Protein AF-A0A4R0G1U6-F1 (afdb_monomer_lite)

Organism: NCBI:txid2053011

Sequence (145 aa):
MATYPDVQIADLQAAYQGWPGSQAEKAALAALVLRVRIERMAASLPSTVIAATPDISMIERRLYLSIGEPGLSPEGQTRRMRVIAGALEAYVAICEILHGRNPDPAPPLEDVASWTVAVDALEEDLYQAPATVRAKAPQGATAGV

pLDDT: mean 76.69, std 18.78, range [31.73, 97.19]

Foldseek 3Di:
DPPDPPCDLVNLVVCLVPPPDDPQVSQLSLLVSLLVLLLVLLQPQDCVLPVDDDDSVCSLVSQLSVLVDPPQDPVLSVLSVVLSVQLVVSNVVSCCLCVCVDVDVTDDPVSSVSNVVSSVSNVCSSVVPDPVVPDDPDDDPDDDD

Radius of gyration: 18.38 Å; chains: 1; bounding box: 60×30×48 Å

Structure (mmCIF, N/CA/C/O backbone):
data_AF-A0A4R0G1U6-F1
#
_entry.id   AF-A0A4R0G1U6-F1
#
loop_
_atom_site.group_PDB
_atom_site.id
_atom_site.type_symbol
_atom_site.label_atom_id
_atom_site.label_alt_id
_atom_site.label_comp_id
_atom_site.label_asym_id
_atom_site.label_entity_id
_atom_site.label_seq_id
_atom_site.pdbx_PDB_ins_code
_atom_site.Cartn_x
_atom_site.Cartn_y
_atom_site.Cartn_z
_atom_site.occupancy
_atom_site.B_iso_or_equiv
_atom_site.auth_seq_id
_atom_site.auth_comp_id
_atom_site.auth_asym_id
_atom_site.auth_atom_id
_atom_site.pdbx_PDB_model_num
ATOM 1 N N . MET A 1 1 ? -21.040 -5.203 -9.103 1.00 31.73 1 MET A N 1
ATOM 2 C CA . MET A 1 1 ? -19.965 -5.376 -10.101 1.00 31.73 1 MET A CA 1
ATOM 3 C C . MET A 1 1 ? -18.662 -5.325 -9.331 1.00 31.73 1 MET A C 1
ATOM 5 O O . MET A 1 1 ? -18.453 -4.334 -8.646 1.00 31.73 1 MET A O 1
ATOM 9 N N . ALA A 1 2 ? -17.879 -6.404 -9.317 1.00 32.47 2 ALA A N 1
ATOM 10 C CA . ALA A 1 2 ? -16.563 -6.387 -8.685 1.00 32.47 2 ALA A CA 1
ATOM 11 C C . ALA A 1 2 ? -15.635 -5.541 -9.564 1.00 32.47 2 ALA A C 1
ATOM 13 O O . ALA A 1 2 ? -15.447 -5.852 -10.736 1.00 32.47 2 ALA A O 1
ATOM 14 N N . THR A 1 3 ? -15.121 -4.439 -9.028 1.00 42.03 3 THR A N 1
ATOM 15 C CA . THR A 1 3 ? -14.245 -3.502 -9.747 1.00 42.03 3 THR A CA 1
ATOM 16 C C . THR A 1 3 ? -12.791 -3.967 -9.686 1.00 42.03 3 THR A C 1
ATOM 18 O O . THR A 1 3 ? -11.895 -3.192 -9.393 1.00 42.03 3 THR A O 1
ATOM 21 N N . TYR A 1 4 ? -12.544 -5.248 -9.929 1.00 48.44 4 TYR A N 1
ATOM 22 C CA . TYR A 1 4 ? -11.207 -5.746 -10.213 1.00 48.44 4 TYR A CA 1
ATOM 23 C C . TYR A 1 4 ? -11.305 -6.434 -11.573 1.00 48.44 4 TYR A C 1
ATOM 25 O O . TYR A 1 4 ? -12.187 -7.278 -11.737 1.00 48.44 4 TYR A O 1
ATOM 33 N N . PRO A 1 5 ? -10.449 -6.139 -12.567 1.00 48.22 5 PRO A N 1
ATOM 34 C CA . PRO A 1 5 ? -10.111 -7.221 -13.477 1.00 48.22 5 PRO A CA 1
ATOM 35 C C . PRO A 1 5 ? -9.572 -8.353 -12.585 1.00 48.22 5 PRO A C 1
ATOM 37 O O . PRO A 1 5 ? -8.842 -8.063 -11.637 1.00 48.22 5 PRO A O 1
ATOM 40 N N . ASP A 1 6 ? -9.963 -9.604 -12.831 1.00 55.66 6 ASP A N 1
ATOM 41 C CA . ASP A 1 6 ? -9.549 -10.806 -12.075 1.00 55.66 6 ASP A CA 1
ATOM 42 C C . ASP A 1 6 ? -8.031 -11.094 -12.185 1.00 55.66 6 ASP A C 1
ATOM 44 O O . ASP A 1 6 ? -7.586 -12.233 -12.268 1.00 55.66 6 ASP A O 1
ATOM 48 N N . VAL A 1 7 ? -7.196 -10.059 -12.213 1.00 60.00 7 VAL A N 1
ATOM 49 C CA . VAL A 1 7 ? -5.748 -10.141 -12.175 1.00 60.00 7 VAL A CA 1
ATOM 50 C C . VAL A 1 7 ? -5.361 -10.584 -10.773 1.00 60.00 7 VAL A C 1
ATOM 52 O O . VAL A 1 7 ? -5.537 -9.856 -9.783 1.00 60.00 7 VAL A O 1
ATOM 55 N N . GLN A 1 8 ? -4.842 -11.804 -10.664 1.00 71.69 8 GLN A N 1
ATOM 56 C CA . GLN A 1 8 ? -4.341 -12.290 -9.394 1.00 71.69 8 GLN A CA 1
ATOM 57 C C . GLN A 1 8 ? -3.016 -11.589 -9.070 1.00 71.69 8 GLN A C 1
ATOM 59 O O . GLN A 1 8 ? -2.186 -11.382 -9.951 1.00 71.69 8 GLN A O 1
ATOM 64 N N . ILE A 1 9 ? -2.771 -11.239 -7.797 1.00 74.88 9 ILE A N 1
ATOM 65 C CA . ILE A 1 9 ? -1.440 -10.762 -7.366 1.00 74.88 9 ILE A CA 1
ATOM 66 C C . ILE A 1 9 ? -0.363 -11.766 -7.786 1.00 74.88 9 ILE A C 1
ATOM 68 O O . ILE A 1 9 ? 0.714 -11.349 -8.195 1.00 74.88 9 ILE A O 1
ATOM 72 N N . ALA A 1 10 ? -0.678 -13.065 -7.749 1.00 77.12 10 ALA A N 1
ATOM 73 C CA . ALA A 1 10 ? 0.199 -14.124 -8.229 1.00 77.12 10 ALA A CA 1
ATOM 74 C C . ALA A 1 10 ? 0.587 -13.946 -9.708 1.00 77.12 10 ALA A C 1
ATOM 76 O O . ALA A 1 10 ? 1.753 -14.128 -10.040 1.00 77.12 10 ALA A O 1
ATOM 77 N N . ASP A 1 11 ? -0.338 -13.522 -10.575 1.00 80.06 11 ASP A N 1
ATOM 78 C CA . ASP A 1 11 ? -0.057 -13.282 -11.996 1.00 80.06 11 ASP A CA 1
ATOM 79 C C . ASP A 1 11 ? 0.866 -12.071 -12.182 1.00 80.06 11 ASP A C 1
ATOM 81 O O . ASP A 1 11 ? 1.813 -12.120 -12.965 1.00 80.06 11 ASP A O 1
ATOM 85 N N . LEU A 1 12 ? 0.646 -10.995 -11.415 1.00 78.88 12 LEU A N 1
ATOM 86 C CA . LEU A 1 12 ? 1.514 -9.810 -11.434 1.00 78.88 12 LEU A CA 1
ATOM 87 C C . LEU A 1 12 ? 2.908 -10.113 -10.875 1.00 78.88 12 LEU A C 1
ATOM 89 O O . LEU A 1 12 ? 3.911 -9.650 -11.416 1.00 78.88 12 LEU A O 1
ATOM 93 N N . GLN A 1 13 ? 2.986 -10.914 -9.813 1.00 80.75 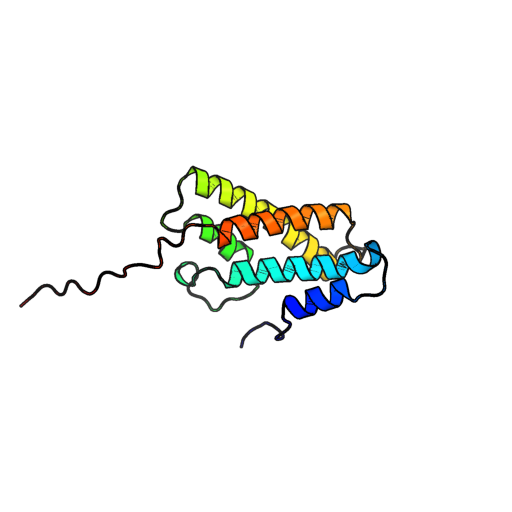13 GLN A N 1
ATOM 94 C CA . GLN A 1 13 ? 4.247 -11.379 -9.243 1.00 80.75 13 GLN A CA 1
ATOM 95 C C . GLN A 1 13 ? 4.984 -12.297 -10.220 1.00 80.75 13 GLN A C 1
ATOM 97 O O . GLN A 1 13 ? 6.183 -12.125 -10.423 1.00 80.75 13 GLN A O 1
ATOM 102 N N . ALA A 1 14 ? 4.285 -13.226 -10.873 1.00 81.69 14 ALA A N 1
ATOM 103 C CA . ALA A 1 14 ? 4.864 -14.085 -11.900 1.00 81.69 14 ALA A CA 1
ATOM 104 C C . ALA A 1 14 ? 5.384 -13.260 -13.087 1.00 81.69 14 ALA A C 1
ATOM 106 O O . ALA A 1 14 ? 6.509 -13.481 -13.536 1.00 81.69 14 ALA A O 1
ATOM 107 N N . ALA A 1 15 ? 4.620 -12.259 -13.537 1.00 80.69 15 ALA A N 1
ATOM 108 C CA . ALA A 1 15 ? 5.055 -11.323 -14.568 1.00 80.69 15 ALA A CA 1
ATOM 109 C C . ALA A 1 15 ? 6.306 -10.541 -14.136 1.00 80.69 15 ALA A C 1
ATOM 111 O O . ALA A 1 15 ? 7.251 -10.428 -14.912 1.00 80.69 15 ALA A O 1
ATOM 112 N N . TYR A 1 16 ? 6.364 -10.064 -12.888 1.00 82.19 16 TYR A N 1
ATOM 113 C CA . TYR A 1 16 ? 7.538 -9.375 -12.342 1.00 82.19 16 TYR A CA 1
ATOM 114 C C . TYR A 1 16 ? 8.789 -10.265 -12.336 1.00 82.19 16 TYR A C 1
ATOM 116 O O . TYR A 1 16 ? 9.865 -9.848 -12.788 1.00 82.19 16 TYR A O 1
ATOM 124 N N . GLN A 1 17 ? 8.648 -11.511 -11.881 1.00 82.62 17 GLN A N 1
ATOM 125 C CA . GLN A 1 17 ? 9.750 -12.473 -11.848 1.00 82.62 17 GLN A CA 1
ATOM 126 C C . GLN A 1 17 ? 10.219 -12.845 -13.262 1.00 82.62 17 GLN A C 1
ATOM 128 O O . GLN A 1 17 ? 11.421 -12.876 -13.522 1.00 82.62 17 GLN A O 1
ATOM 133 N N . GLY A 1 18 ? 9.282 -13.049 -14.191 1.00 82.31 18 GLY A N 1
ATOM 134 C CA . GLY A 1 18 ? 9.557 -13.437 -15.576 1.00 82.31 18 GLY A CA 1
ATOM 135 C C . GLY A 1 18 ? 9.970 -12.298 -16.514 1.00 82.31 18 GLY A C 1
ATOM 136 O O . GLY A 1 18 ? 10.411 -12.579 -17.626 1.00 82.31 18 GLY A O 1
ATOM 137 N N . TRP A 1 19 ? 9.842 -11.029 -16.104 1.00 82.06 19 TRP A N 1
ATOM 138 C CA . TRP A 1 19 ? 10.127 -9.887 -16.978 1.00 82.06 19 TRP A CA 1
ATOM 139 C C . TRP A 1 19 ? 11.608 -9.859 -17.403 1.00 82.06 19 TRP A C 1
ATOM 141 O O . TRP A 1 19 ? 12.483 -9.796 -16.528 1.00 82.06 19 TRP A O 1
ATOM 151 N N . PRO A 1 20 ? 11.924 -9.874 -18.712 1.00 78.25 20 PRO A N 1
ATOM 152 C CA . PRO A 1 20 ? 13.291 -9.750 -19.199 1.00 78.25 20 PRO A CA 1
ATOM 153 C C . PRO A 1 20 ? 13.693 -8.270 -19.171 1.00 78.25 20 PRO A C 1
ATOM 155 O O . PRO A 1 20 ? 13.425 -7.520 -20.102 1.00 78.25 20 PRO A O 1
ATOM 158 N N . GLY A 1 21 ? 14.283 -7.828 -18.062 1.00 81.75 21 GLY A N 1
ATOM 159 C CA . GLY A 1 21 ? 14.728 -6.447 -17.880 1.00 81.75 21 GLY A CA 1
ATOM 160 C C . GLY A 1 21 ? 15.522 -6.258 -16.591 1.00 81.75 21 GLY A C 1
ATOM 161 O O . GLY A 1 21 ? 15.483 -7.098 -15.686 1.00 81.75 21 GLY A O 1
ATOM 162 N N . SER A 1 22 ? 16.252 -5.153 -16.520 1.00 84.38 22 SER A N 1
ATOM 163 C CA . SER A 1 22 ? 16.937 -4.656 -15.329 1.00 84.38 22 SER A CA 1
ATOM 164 C C . SER A 1 22 ? 15.948 -4.310 -14.210 1.00 84.38 22 SER A C 1
ATOM 166 O O . SER A 1 22 ? 14.751 -4.139 -14.437 1.00 84.38 22 SER A O 1
ATOM 168 N N . GLN A 1 23 ? 16.435 -4.181 -12.973 1.00 82.50 23 GLN A N 1
ATOM 169 C CA . GLN A 1 23 ? 15.566 -3.820 -11.846 1.00 82.50 23 GLN A CA 1
ATOM 170 C C . GLN A 1 23 ? 14.870 -2.467 -12.043 1.00 82.5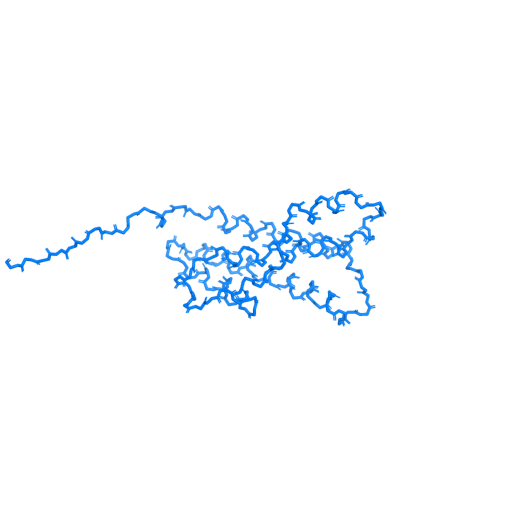0 23 GLN A C 1
ATOM 172 O O . GLN A 1 23 ? 13.698 -2.346 -11.697 1.00 82.50 23 GLN A O 1
ATOM 177 N N . ALA A 1 24 ? 15.559 -1.487 -12.637 1.00 81.31 24 ALA A N 1
ATOM 178 C CA . ALA A 1 24 ? 14.991 -0.174 -12.938 1.00 81.31 24 ALA A CA 1
ATOM 179 C C . ALA A 1 24 ? 13.804 -0.280 -13.910 1.00 81.31 24 ALA A C 1
ATOM 181 O O . ALA A 1 24 ? 12.755 0.312 -13.681 1.00 81.31 24 ALA A O 1
ATOM 182 N N . GLU A 1 25 ? 13.917 -1.119 -14.942 1.00 81.75 25 GLU A N 1
ATOM 183 C CA . GLU A 1 25 ? 12.825 -1.356 -15.897 1.00 81.75 25 GLU A CA 1
ATOM 184 C C . GLU A 1 25 ? 11.633 -2.080 -15.255 1.00 81.75 25 GLU A C 1
ATOM 186 O O . GLU A 1 25 ? 10.491 -1.905 -15.677 1.00 81.75 25 GLU A O 1
ATOM 191 N N . LYS A 1 26 ? 11.873 -2.867 -14.200 1.00 86.62 26 LYS A N 1
ATOM 192 C CA . LYS A 1 26 ? 10.817 -3.555 -13.444 1.00 86.62 26 LYS A CA 1
ATOM 193 C C . LYS A 1 26 ? 10.159 -2.684 -12.370 1.00 86.62 26 LYS A C 1
ATOM 195 O O . LYS A 1 26 ? 9.184 -3.131 -11.762 1.00 86.62 26 LYS A O 1
ATOM 200 N N . ALA A 1 27 ? 10.659 -1.477 -12.111 1.00 88.25 27 ALA A N 1
ATOM 201 C CA . ALA A 1 27 ? 10.234 -0.659 -10.976 1.00 88.25 27 ALA A CA 1
ATOM 202 C C . ALA A 1 27 ? 8.742 -0.279 -11.044 1.00 88.25 27 ALA A C 1
ATOM 204 O O . ALA A 1 27 ? 8.031 -0.380 -10.045 1.00 88.25 27 ALA A O 1
ATOM 205 N N . ALA A 1 28 ? 8.225 0.050 -12.233 1.00 86.12 28 ALA A N 1
ATOM 206 C CA . ALA A 1 28 ? 6.804 0.351 -12.426 1.00 86.12 28 ALA A CA 1
ATOM 207 C C . ALA A 1 28 ? 5.899 -0.868 -12.161 1.00 86.12 28 ALA A C 1
ATOM 209 O O . ALA A 1 28 ? 4.834 -0.747 -11.553 1.00 86.12 28 ALA A O 1
ATOM 210 N N . LEU A 1 29 ? 6.340 -2.065 -12.566 1.00 86.75 29 LEU A N 1
ATOM 211 C CA . LEU A 1 29 ? 5.617 -3.308 -12.298 1.00 86.75 29 LEU A CA 1
ATOM 212 C C . LEU A 1 29 ? 5.666 -3.675 -10.807 1.00 86.75 29 LEU A C 1
ATOM 214 O O . LEU A 1 29 ? 4.657 -4.108 -10.254 1.00 86.75 29 LEU A O 1
ATOM 218 N N . ALA A 1 30 ? 6.798 -3.444 -10.135 1.00 89.62 30 ALA A N 1
ATOM 219 C CA . ALA A 1 30 ? 6.901 -3.590 -8.684 1.00 89.62 30 ALA A CA 1
ATOM 220 C C . ALA A 1 30 ? 5.935 -2.641 -7.956 1.00 89.62 30 ALA A C 1
ATOM 222 O O . ALA A 1 30 ? 5.176 -3.082 -7.095 1.00 89.62 30 ALA A O 1
ATOM 223 N N . ALA A 1 31 ? 5.890 -1.367 -8.352 1.00 90.75 31 ALA A N 1
ATOM 224 C CA . ALA A 1 31 ? 4.951 -0.389 -7.808 1.00 90.75 31 ALA A CA 1
ATOM 225 C C . ALA A 1 31 ? 3.487 -0.815 -8.017 1.00 90.75 31 ALA A C 1
ATOM 227 O O . ALA A 1 31 ? 2.682 -0.745 -7.087 1.00 90.75 31 ALA A O 1
ATOM 228 N N . LEU A 1 32 ? 3.141 -1.346 -9.196 1.00 88.75 32 LEU A N 1
ATOM 229 C CA . LEU A 1 32 ? 1.807 -1.892 -9.456 1.00 88.75 32 LEU A CA 1
ATOM 230 C C . LEU A 1 32 ? 1.469 -3.065 -8.521 1.00 88.75 32 LEU A C 1
ATOM 232 O O . LEU A 1 32 ? 0.369 -3.107 -7.970 1.00 88.75 32 LEU A O 1
ATOM 236 N N . VAL A 1 33 ? 2.404 -3.995 -8.298 1.00 90.50 33 VAL A N 1
ATOM 237 C CA . VAL A 1 33 ? 2.218 -5.098 -7.338 1.00 90.50 33 VAL A CA 1
ATOM 238 C C . VAL A 1 33 ? 1.950 -4.556 -5.931 1.00 90.50 33 VAL A C 1
ATOM 240 O O . VAL A 1 33 ? 1.011 -5.009 -5.275 1.00 90.50 33 VAL A O 1
ATOM 243 N N . LEU A 1 34 ? 2.731 -3.571 -5.475 1.00 92.94 34 LEU A N 1
ATOM 244 C CA . LEU A 1 34 ? 2.562 -2.945 -4.159 1.00 92.94 34 LEU A CA 1
ATOM 245 C C . LEU A 1 34 ? 1.192 -2.271 -4.016 1.00 92.94 34 LEU A C 1
ATOM 247 O O . LEU A 1 34 ? 0.504 -2.500 -3.021 1.00 92.94 34 LEU A O 1
ATOM 251 N N . ARG A 1 35 ? 0.745 -1.526 -5.034 1.00 91.31 35 ARG A N 1
ATOM 252 C CA . ARG A 1 35 ? -0.598 -0.932 -5.064 1.00 91.31 35 ARG A CA 1
ATOM 253 C C . ARG A 1 35 ? -1.679 -1.991 -4.858 1.00 91.31 35 ARG A C 1
ATOM 255 O O . ARG A 1 35 ? -2.516 -1.846 -3.969 1.00 91.31 35 ARG A O 1
ATOM 262 N N . VAL A 1 36 ? -1.645 -3.071 -5.639 1.00 88.56 36 VAL A N 1
ATOM 263 C CA . VAL A 1 36 ? -2.666 -4.128 -5.562 1.00 88.56 36 VAL A CA 1
ATOM 264 C C . VAL A 1 36 ? -2.644 -4.825 -4.195 1.00 88.56 36 VAL A C 1
ATOM 266 O O . VAL A 1 36 ? -3.707 -5.154 -3.668 1.00 88.56 36 VAL A O 1
ATOM 269 N N . ARG A 1 37 ? -1.470 -5.014 -3.572 1.00 90.75 37 ARG A N 1
ATOM 270 C CA . ARG A 1 37 ? -1.372 -5.540 -2.194 1.00 90.75 37 ARG A CA 1
ATOM 271 C C . ARG A 1 37 ? -2.145 -4.663 -1.203 1.00 90.75 37 ARG A C 1
ATOM 273 O O . ARG A 1 37 ? -2.965 -5.191 -0.452 1.00 90.75 37 ARG A O 1
ATOM 280 N N . ILE A 1 38 ? -1.950 -3.343 -1.243 1.00 91.06 38 ILE A N 1
ATOM 281 C CA . ILE A 1 38 ? -2.657 -2.384 -0.372 1.00 91.06 38 ILE A CA 1
ATOM 282 C C . ILE A 1 38 ? -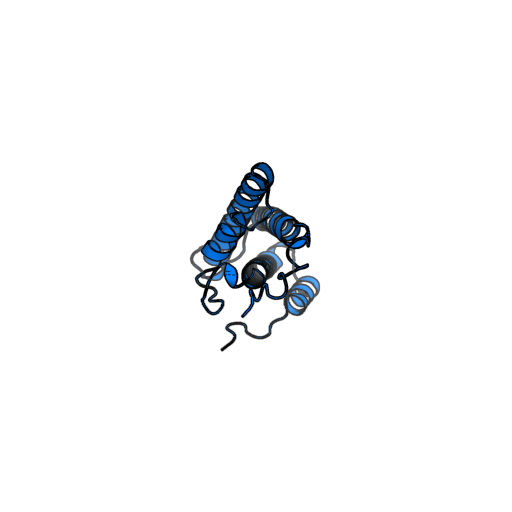4.168 -2.434 -0.609 1.00 91.06 38 ILE A C 1
ATOM 284 O O . ILE A 1 38 ? -4.942 -2.558 0.343 1.00 91.06 38 ILE A O 1
ATOM 288 N N . GLU A 1 39 ? -4.593 -2.392 -1.875 1.00 88.12 39 GLU A N 1
ATOM 289 C CA . GLU A 1 39 ? -6.009 -2.453 -2.249 1.00 88.12 39 GLU A CA 1
ATOM 290 C C . GLU A 1 39 ? -6.683 -3.717 -1.694 1.00 88.12 39 GLU A C 1
ATOM 292 O O . GLU A 1 39 ? -7.786 -3.647 -1.149 1.00 88.12 39 GLU A O 1
ATOM 297 N N . ARG A 1 40 ? -6.008 -4.872 -1.769 1.00 85.88 40 ARG A N 1
ATOM 298 C CA . ARG A 1 40 ? -6.536 -6.137 -1.239 1.00 85.88 40 ARG A CA 1
ATOM 299 C C . ARG A 1 40 ? -6.591 -6.180 0.279 1.00 85.88 40 ARG A C 1
ATOM 301 O O . ARG A 1 40 ? -7.593 -6.646 0.819 1.00 85.88 40 ARG A O 1
ATOM 308 N N . MET A 1 41 ? -5.564 -5.682 0.964 1.00 88.12 41 MET A N 1
ATOM 309 C CA . MET A 1 41 ? -5.592 -5.573 2.424 1.00 88.12 41 MET A CA 1
ATOM 310 C C . MET A 1 41 ? -6.775 -4.713 2.878 1.00 88.12 41 MET A C 1
ATOM 312 O O . MET A 1 41 ? -7.576 -5.159 3.698 1.00 88.12 41 MET A O 1
ATOM 316 N N . ALA A 1 42 ? -6.972 -3.542 2.269 1.00 86.31 42 ALA A N 1
ATOM 317 C CA . ALA A 1 42 ? -8.105 -2.670 2.574 1.00 86.31 42 ALA A CA 1
ATOM 318 C C . ALA A 1 42 ? -9.469 -3.315 2.245 1.00 86.31 42 ALA A C 1
ATOM 320 O O . ALA A 1 42 ? -10.446 -3.129 2.978 1.00 86.31 42 ALA A O 1
ATOM 321 N N . ALA A 1 43 ? -9.553 -4.092 1.161 1.00 80.31 43 ALA A N 1
ATOM 322 C CA . ALA A 1 43 ? -10.759 -4.836 0.797 1.00 80.31 43 ALA A CA 1
ATOM 323 C C . ALA A 1 43 ? -11.078 -5.981 1.778 1.00 80.31 43 ALA A C 1
ATOM 325 O O . ALA A 1 43 ? -12.252 -6.282 1.989 1.00 80.31 43 ALA A O 1
ATOM 326 N N . SER A 1 44 ? -10.055 -6.589 2.391 1.00 80.06 44 SER A N 1
ATOM 327 C CA . SER A 1 44 ? -10.199 -7.686 3.360 1.00 80.06 44 SER A CA 1
ATOM 328 C C . SER A 1 44 ? -10.739 -7.243 4.724 1.00 80.06 44 SER A C 1
ATOM 330 O O . SER A 1 44 ? -11.264 -8.069 5.475 1.00 80.06 44 SER A O 1
ATOM 332 N N . LEU A 1 45 ? -10.653 -5.944 5.032 1.00 79.75 45 LEU A N 1
ATOM 333 C CA . LEU A 1 45 ? -11.151 -5.391 6.286 1.00 79.75 45 LEU A CA 1
ATOM 334 C C . LEU A 1 45 ? -12.682 -5.559 6.398 1.00 79.75 45 LEU A C 1
ATOM 336 O O . LEU A 1 45 ? -13.401 -5.302 5.421 1.00 79.75 45 LEU A O 1
ATOM 340 N N . PRO A 1 46 ? -13.205 -5.959 7.577 1.00 71.06 46 PRO A N 1
ATOM 341 C CA . PRO A 1 46 ? -14.625 -6.245 7.764 1.00 71.06 46 PRO A CA 1
ATOM 342 C C . PRO A 1 46 ? -15.558 -5.091 7.369 1.00 71.06 46 PRO A C 1
ATOM 344 O O . PRO A 1 46 ? -15.326 -3.929 7.691 1.00 71.06 46 PRO A O 1
ATOM 347 N N . SER A 1 47 ? -16.695 -5.416 6.747 1.00 55.84 47 SER A N 1
ATOM 348 C CA . SER A 1 47 ? -17.730 -4.440 6.359 1.00 55.84 47 SER A CA 1
ATOM 349 C C . SER A 1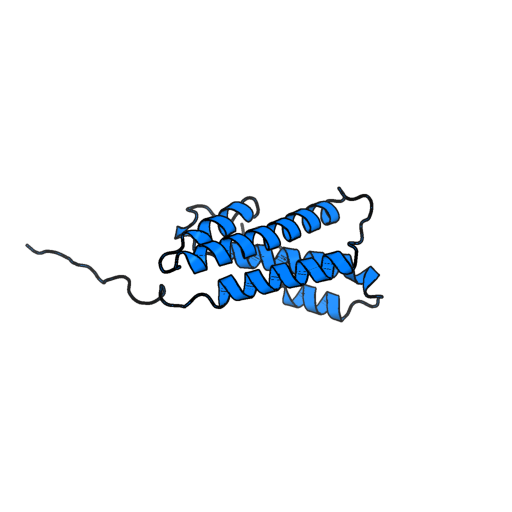 47 ? -18.433 -3.767 7.543 1.00 55.84 47 SER A C 1
ATOM 351 O O . SER A 1 47 ? -19.094 -2.752 7.361 1.00 55.84 47 SER A O 1
ATOM 353 N N . THR A 1 48 ? -18.284 -4.281 8.769 1.00 53.81 48 THR A N 1
ATOM 354 C CA . THR A 1 48 ? -18.750 -3.593 9.991 1.00 53.81 48 THR A CA 1
ATOM 355 C C . THR A 1 48 ? -18.074 -2.238 10.184 1.00 53.81 48 THR A C 1
ATOM 357 O O . THR A 1 48 ? -18.599 -1.379 10.884 1.00 53.81 48 THR A O 1
ATOM 360 N N . VAL A 1 49 ? -16.937 -2.039 9.522 1.00 54.00 49 VAL A N 1
ATOM 361 C CA . VAL A 1 49 ? -16.186 -0.794 9.499 1.00 54.00 49 VAL A CA 1
ATOM 362 C C . VAL A 1 49 ? -16.780 0.202 8.483 1.00 54.00 49 VAL A C 1
ATOM 364 O O . VAL A 1 49 ? -16.748 1.406 8.720 1.00 54.00 49 VAL A O 1
ATOM 367 N N . ILE A 1 50 ? -17.387 -0.264 7.379 1.00 50.50 50 ILE A N 1
ATOM 368 C CA . ILE A 1 50 ? -18.041 0.575 6.354 1.00 50.50 50 ILE A CA 1
ATOM 369 C C . ILE A 1 50 ? -19.249 -0.161 5.748 1.00 50.50 50 ILE A C 1
ATOM 371 O O . ILE A 1 50 ? -19.082 -1.142 5.023 1.00 50.50 50 ILE A O 1
ATOM 375 N N . ALA A 1 51 ? -20.460 0.371 5.945 1.00 45.66 51 ALA A N 1
ATOM 376 C CA . ALA A 1 51 ? -21.723 -0.163 5.411 1.00 45.66 51 ALA A CA 1
ATOM 377 C C . ALA A 1 51 ? -21.933 0.076 3.894 1.00 45.66 51 ALA A C 1
ATOM 379 O O . ALA A 1 51 ? -23.054 0.305 3.444 1.00 45.66 51 ALA A O 1
ATOM 380 N N . ALA A 1 52 ? -20.864 0.046 3.097 1.00 48.41 52 ALA A N 1
ATOM 381 C CA . ALA A 1 52 ? -20.907 0.238 1.651 1.00 48.41 52 ALA A CA 1
ATOM 382 C C . ALA A 1 52 ? -20.092 -0.847 0.939 1.00 48.41 52 ALA A C 1
ATOM 384 O O . ALA A 1 52 ? -19.068 -1.316 1.452 1.00 48.41 52 ALA A O 1
ATOM 385 N N . THR A 1 53 ? -20.550 -1.229 -0.257 1.00 49.56 53 THR A N 1
ATOM 386 C CA . THR A 1 53 ? -19.807 -2.075 -1.199 1.00 49.56 53 THR A CA 1
ATOM 387 C C . THR A 1 53 ? -18.362 -1.571 -1.278 1.00 49.56 53 THR A C 1
ATOM 389 O O . THR A 1 53 ? -18.188 -0.355 -1.357 1.00 49.56 53 THR A O 1
ATOM 392 N N . PRO A 1 54 ? -17.332 -2.435 -1.195 1.00 51.06 54 PRO A N 1
ATOM 393 C CA . PRO A 1 54 ? -15.936 -2.009 -1.246 1.00 51.06 54 PRO A CA 1
ATOM 394 C C . PRO A 1 54 ? -15.657 -1.259 -2.551 1.00 51.06 54 PRO A C 1
ATOM 396 O O . PRO A 1 54 ? -15.437 -1.863 -3.595 1.00 51.06 54 PRO A O 1
ATOM 399 N N . ASP A 1 55 ? -15.722 0.066 -2.475 1.00 55.03 55 ASP A N 1
ATOM 400 C CA . ASP A 1 55 ? -15.277 0.975 -3.514 1.00 55.03 55 ASP A CA 1
ATOM 401 C C . ASP A 1 55 ? -13.816 1.344 -3.225 1.00 55.03 55 ASP A C 1
ATOM 403 O O . ASP A 1 55 ? -13.440 1.675 -2.094 1.00 55.03 55 ASP A O 1
ATOM 407 N N . ILE A 1 56 ? -12.992 1.251 -4.265 1.00 52.59 56 ILE A N 1
ATOM 408 C CA . ILE A 1 56 ? -11.554 1.548 -4.282 1.00 52.59 56 ILE A CA 1
ATOM 409 C C . ILE A 1 56 ? -11.314 3.013 -3.881 1.00 52.59 56 ILE A C 1
ATOM 411 O O . ILE A 1 56 ? -10.285 3.344 -3.296 1.00 52.59 56 ILE A O 1
ATOM 415 N N . SER A 1 57 ? -12.308 3.883 -4.087 1.00 57.44 57 SER A N 1
ATOM 416 C CA . SER A 1 57 ? -12.305 5.277 -3.630 1.00 57.44 57 SER A CA 1
ATOM 417 C C . SER A 1 57 ? -12.227 5.451 -2.100 1.00 57.44 57 SER A C 1
ATOM 419 O O . SER A 1 57 ? -12.037 6.568 -1.622 1.00 57.44 57 SER A O 1
ATOM 421 N N . MET A 1 58 ? -12.338 4.370 -1.312 1.00 76.50 58 MET A N 1
ATOM 422 C CA . MET A 1 58 ? -12.362 4.420 0.155 1.00 76.50 58 MET A CA 1
ATOM 423 C C . MET A 1 58 ? -11.187 3.713 0.849 1.00 76.50 58 MET A C 1
ATOM 425 O O . MET A 1 58 ? -11.283 3.458 2.050 1.00 76.50 58 MET A O 1
ATOM 429 N N . ILE A 1 59 ? -10.094 3.386 0.148 1.00 84.69 59 ILE A N 1
ATOM 430 C CA . ILE A 1 59 ? -8.936 2.666 0.728 1.00 84.69 59 ILE A CA 1
ATOM 431 C C . ILE A 1 59 ? -8.398 3.363 1.978 1.00 84.69 59 ILE A C 1
ATOM 433 O O . ILE A 1 59 ? -8.312 2.738 3.033 1.00 84.69 59 ILE A O 1
ATOM 437 N N . GLU A 1 60 ? -8.124 4.664 1.884 1.00 87.88 60 GLU A N 1
ATOM 438 C CA . GLU A 1 60 ? -7.663 5.486 3.008 1.00 87.88 60 GLU A CA 1
ATOM 439 C C . GLU A 1 60 ? -8.595 5.378 4.214 1.00 87.88 60 GLU A C 1
ATOM 441 O O . GLU A 1 60 ? -8.176 5.038 5.321 1.00 87.88 60 GLU A O 1
ATOM 446 N N . ARG A 1 61 ? -9.892 5.592 3.985 1.00 85.50 61 ARG A N 1
ATOM 447 C CA . ARG A 1 61 ? -10.895 5.537 5.045 1.00 85.50 61 ARG A CA 1
ATOM 448 C C . ARG A 1 61 ? -10.985 4.145 5.672 1.00 85.50 61 ARG A C 1
ATOM 450 O O . ARG A 1 61 ? -11.105 4.042 6.888 1.00 85.50 61 ARG A O 1
ATOM 457 N N . ARG A 1 62 ? -10.934 3.082 4.863 1.00 86.81 62 ARG A N 1
ATOM 458 C CA . ARG A 1 62 ? -10.968 1.689 5.338 1.00 86.81 62 ARG A CA 1
ATOM 459 C C . ARG A 1 62 ? -9.784 1.389 6.243 1.00 86.81 62 ARG A C 1
ATOM 461 O O . ARG A 1 62 ? -9.989 0.879 7.341 1.00 86.81 62 ARG A O 1
ATOM 468 N N . LEU A 1 63 ? -8.579 1.747 5.803 1.00 89.25 63 LEU A N 1
ATOM 469 C CA . LEU A 1 63 ? -7.364 1.544 6.581 1.00 89.25 63 LEU A CA 1
ATOM 470 C C . LEU A 1 63 ? -7.440 2.312 7.902 1.00 89.25 63 LEU A C 1
ATOM 472 O O . LEU A 1 63 ? -7.334 1.685 8.951 1.00 89.25 63 LEU A O 1
ATOM 476 N N . TYR A 1 64 ? -7.740 3.614 7.899 1.00 89.06 64 TYR A N 1
ATOM 477 C CA . TYR A 1 64 ? -7.833 4.379 9.150 1.00 89.06 64 TYR A CA 1
ATOM 478 C C . TYR A 1 64 ? -8.878 3.844 10.127 1.00 89.06 64 TYR A C 1
ATOM 480 O O . TYR A 1 64 ? -8.634 3.803 11.331 1.00 89.06 64 TYR A O 1
ATOM 488 N N . LEU A 1 65 ? -10.031 3.388 9.642 1.00 86.88 65 LEU A N 1
ATOM 489 C CA . LEU A 1 65 ? -11.054 2.856 10.535 1.00 86.88 65 LEU A CA 1
ATOM 490 C C . LEU A 1 65 ? -10.657 1.516 11.185 1.00 86.88 65 LEU A C 1
ATOM 492 O O . LEU A 1 65 ? -11.168 1.200 12.258 1.00 86.88 65 LEU A O 1
ATOM 496 N N . SER A 1 66 ? -9.708 0.766 10.609 1.00 87.06 66 SER A N 1
ATOM 497 C CA . SER A 1 66 ? -9.147 -0.441 11.243 1.00 87.06 66 SER A CA 1
ATOM 498 C C . SER A 1 66 ? -8.369 -0.149 12.535 1.00 87.06 66 SER A C 1
ATOM 500 O O . SER A 1 66 ? -8.115 -1.059 13.323 1.00 87.06 66 SER A O 1
ATOM 502 N N . ILE A 1 67 ? -8.019 1.116 12.801 1.00 87.81 67 ILE A N 1
ATOM 503 C CA . ILE A 1 67 ? -7.428 1.536 14.080 1.00 87.81 67 ILE A CA 1
ATOM 504 C C . ILE A 1 67 ? -8.440 1.356 15.218 1.00 87.81 67 ILE A C 1
ATOM 506 O O . ILE A 1 67 ? -8.062 0.988 16.323 1.00 87.81 67 ILE A O 1
ATOM 510 N N . GLY A 1 68 ? -9.731 1.572 14.951 1.00 82.25 68 GLY A N 1
ATOM 511 C CA . GLY A 1 68 ? -10.800 1.446 15.945 1.00 82.25 68 GLY A CA 1
ATOM 512 C C . GLY A 1 68 ? -11.301 0.016 16.164 1.00 82.25 68 GLY A C 1
ATOM 513 O O . GLY A 1 68 ? -12.363 -0.164 16.758 1.00 82.25 68 GLY A O 1
ATOM 514 N N . GLU A 1 69 ? -10.599 -0.995 15.648 1.00 80.94 69 GLU A N 1
ATOM 515 C CA . GLU A 1 69 ? -11.037 -2.386 15.734 1.00 80.94 69 GLU A CA 1
ATOM 516 C C . GLU A 1 69 ? -11.079 -2.875 17.200 1.00 80.94 69 GLU A C 1
ATOM 518 O O . GLU A 1 69 ? -10.124 -2.660 17.958 1.00 80.94 69 GLU A O 1
ATOM 523 N N . PRO A 1 70 ? -12.174 -3.531 17.639 1.00 78.56 70 PRO A N 1
ATOM 524 C CA . PRO A 1 70 ? -12.284 -4.031 19.004 1.00 78.56 70 PRO A CA 1
ATOM 525 C C . PRO A 1 70 ? -11.147 -4.996 19.360 1.00 78.56 70 PRO A C 1
ATOM 527 O O . PRO A 1 70 ? -10.879 -5.948 18.633 1.00 78.56 70 PRO A O 1
ATOM 530 N N . GLY A 1 71 ? -10.517 -4.786 20.518 1.00 80.75 71 GLY A N 1
ATOM 531 C CA . GLY A 1 71 ? -9.431 -5.638 21.016 1.00 80.75 71 GLY A CA 1
ATOM 532 C C . GLY A 1 71 ? -8.01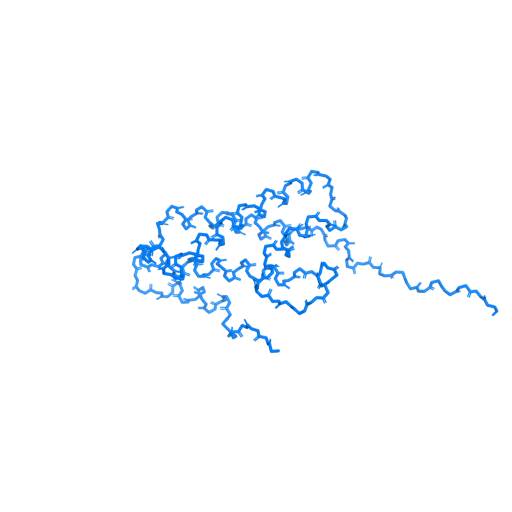9 -5.107 20.755 1.00 80.75 71 GLY A C 1
ATOM 533 O O . GLY A 1 71 ? -7.064 -5.694 21.260 1.00 80.75 71 GLY A O 1
ATOM 534 N N . LEU A 1 72 ? -7.869 -3.984 20.045 1.00 83.75 72 LEU A N 1
ATOM 535 C CA . LEU A 1 72 ? -6.575 -3.330 19.860 1.00 83.75 72 LEU A CA 1
ATOM 536 C C . LEU A 1 72 ? -6.225 -2.444 21.071 1.00 83.75 72 LEU A C 1
ATOM 538 O O . LEU A 1 72 ? -6.992 -1.544 21.429 1.00 83.75 72 LEU A O 1
ATOM 542 N N . SER A 1 73 ? -5.067 -2.683 21.702 1.00 89.44 73 SER A N 1
ATOM 543 C CA . SER A 1 73 ? -4.585 -1.851 22.820 1.00 89.44 73 SER A CA 1
ATOM 544 C C . SER A 1 73 ? -4.247 -0.425 22.353 1.00 89.44 73 SER A C 1
ATOM 546 O O . SER A 1 73 ? -4.011 -0.227 21.160 1.00 89.44 73 SER A O 1
ATOM 548 N N . PRO A 1 74 ? -4.157 0.575 23.249 1.00 90.75 74 PRO A N 1
ATOM 549 C CA . PRO A 1 74 ? -3.733 1.931 22.879 1.00 90.75 74 PRO A CA 1
ATOM 550 C C . PRO A 1 74 ? -2.371 1.982 22.160 1.00 90.75 74 PRO A C 1
ATOM 552 O O . PRO A 1 74 ? -2.177 2.730 21.197 1.00 90.75 74 PRO A O 1
ATOM 555 N N . GLU A 1 75 ? -1.424 1.143 22.579 1.00 91.44 75 GLU A N 1
ATOM 556 C CA . GLU A 1 75 ? -0.118 0.997 21.930 1.00 91.44 75 GLU A CA 1
ATOM 557 C C . GLU A 1 75 ? -0.266 0.365 20.542 1.00 91.44 75 GLU A C 1
ATOM 559 O O . GLU A 1 75 ? 0.352 0.836 19.585 1.00 91.44 75 GLU A O 1
ATOM 564 N N . GLY A 1 76 ? -1.127 -0.652 20.416 1.00 90.38 76 GLY A N 1
ATOM 565 C CA . GLY A 1 76 ? -1.477 -1.275 19.140 1.00 90.38 76 GLY A CA 1
ATOM 566 C C . GLY A 1 76 ? -2.131 -0.291 18.169 1.00 90.38 76 GLY A C 1
ATOM 567 O O . GLY A 1 76 ? -1.749 -0.242 17.005 1.00 90.38 76 GLY A O 1
ATOM 568 N N . GLN A 1 77 ? -3.034 0.565 18.653 1.00 89.69 77 GLN A N 1
ATOM 569 C CA . GLN A 1 77 ? -3.664 1.631 17.866 1.00 89.69 77 GLN A CA 1
ATOM 570 C C . GLN A 1 77 ? -2.620 2.624 17.354 1.00 89.69 77 GLN A C 1
ATOM 572 O O . GLN A 1 77 ? -2.610 2.973 16.175 1.00 89.69 77 GLN A O 1
ATOM 577 N N . THR A 1 78 ? -1.690 3.032 18.222 1.00 92.88 78 THR A N 1
ATOM 578 C CA . THR A 1 78 ? -0.609 3.954 17.856 1.00 92.88 78 THR A CA 1
ATOM 579 C C . THR A 1 78 ? 0.351 3.330 16.838 1.00 92.88 78 THR A C 1
ATOM 581 O O . THR A 1 78 ? 0.791 4.015 15.911 1.00 92.88 78 THR A O 1
ATOM 584 N N . ARG A 1 79 ? 0.688 2.038 16.984 1.00 92.56 79 ARG A N 1
ATOM 585 C CA . ARG A 1 79 ? 1.492 1.293 16.001 1.00 92.56 79 ARG A CA 1
ATOM 586 C C . ARG A 1 79 ? 0.767 1.231 14.659 1.00 92.56 79 ARG A C 1
ATOM 588 O O . ARG A 1 79 ? 1.334 1.663 13.659 1.00 92.56 79 ARG A O 1
ATOM 595 N N . ARG A 1 80 ? -0.483 0.762 14.653 1.00 92.94 80 ARG A N 1
ATOM 596 C CA . ARG A 1 80 ? -1.311 0.618 13.450 1.00 92.94 80 ARG A CA 1
ATOM 597 C C . ARG A 1 80 ? -1.476 1.948 12.719 1.00 92.94 80 ARG A C 1
ATOM 599 O O . ARG A 1 80 ? -1.314 1.994 11.507 1.00 92.94 80 ARG A O 1
ATOM 606 N N . MET A 1 81 ? -1.686 3.048 13.445 1.00 93.56 81 MET A N 1
ATOM 607 C CA . MET A 1 81 ? -1.745 4.393 12.864 1.00 93.56 81 MET A CA 1
ATOM 608 C C . MET A 1 81 ? -0.466 4.759 12.097 1.00 93.56 81 MET A C 1
ATOM 610 O O . MET A 1 81 ? -0.552 5.254 10.977 1.00 93.56 81 MET A O 1
ATOM 614 N N . ARG A 1 82 ? 0.719 4.490 12.668 1.00 95.25 82 ARG A N 1
ATOM 615 C CA . ARG A 1 82 ? 2.007 4.753 11.998 1.00 95.25 82 ARG A CA 1
ATOM 616 C C . ARG A 1 82 ? 2.191 3.895 10.749 1.00 95.25 82 ARG A C 1
ATOM 618 O O . ARG A 1 82 ? 2.638 4.397 9.724 1.00 95.25 82 ARG A O 1
ATOM 625 N N . VAL A 1 83 ? 1.830 2.619 10.841 1.00 95.88 83 VAL A N 1
ATOM 626 C CA . VAL A 1 83 ? 1.925 1.667 9.730 1.00 95.88 83 VAL A CA 1
ATOM 627 C C . VAL A 1 83 ? 0.994 2.065 8.579 1.00 95.88 83 VAL A C 1
ATOM 629 O O . VAL A 1 83 ? 1.424 2.120 7.430 1.00 95.88 83 VAL A O 1
ATOM 632 N N . ILE A 1 84 ? -0.259 2.419 8.885 1.00 94.69 84 ILE A N 1
ATOM 633 C CA . ILE A 1 84 ? -1.230 2.901 7.894 1.00 94.69 84 ILE A CA 1
ATOM 634 C C . ILE A 1 84 ? -0.742 4.183 7.224 1.00 94.69 84 ILE A C 1
ATOM 636 O O . ILE A 1 84 ? -0.833 4.286 6.004 1.00 94.69 84 ILE A O 1
ATOM 640 N N . ALA A 1 85 ? -0.214 5.141 7.992 1.00 94.06 85 ALA A N 1
ATOM 641 C CA . ALA A 1 85 ? 0.291 6.394 7.438 1.00 94.06 85 ALA A CA 1
ATOM 642 C C . ALA A 1 85 ? 1.393 6.146 6.393 1.00 94.06 85 ALA A C 1
ATOM 644 O O . ALA A 1 85 ? 1.292 6.652 5.278 1.00 94.06 85 ALA A O 1
ATOM 645 N N . GLY A 1 86 ? 2.381 5.300 6.709 1.00 94.94 86 GLY A N 1
ATOM 646 C CA . GLY A 1 86 ? 3.452 4.958 5.765 1.00 94.94 86 GLY A CA 1
ATOM 647 C C . GLY A 1 86 ? 2.951 4.214 4.523 1.00 94.94 86 GLY A C 1
ATOM 648 O O . GLY A 1 86 ? 3.371 4.503 3.404 1.00 94.94 86 GLY A O 1
ATOM 649 N N . ALA A 1 87 ? 2.005 3.285 4.686 1.00 95.44 87 ALA A N 1
ATOM 650 C CA . ALA A 1 87 ? 1.424 2.576 3.549 1.00 95.44 87 ALA A CA 1
ATOM 651 C C . ALA A 1 87 ? 0.569 3.488 2.651 1.00 95.44 87 ALA A C 1
ATOM 653 O O . ALA A 1 87 ? 0.547 3.304 1.435 1.00 95.44 87 ALA A O 1
ATOM 654 N N . LEU A 1 88 ? -0.120 4.479 3.223 1.00 94.44 88 LEU A N 1
ATOM 655 C CA . LEU A 1 88 ? -0.889 5.459 2.456 1.00 94.44 88 LEU A CA 1
ATOM 656 C C . LEU A 1 88 ? -0.000 6.436 1.698 1.00 94.44 88 LEU A C 1
ATOM 658 O O . LEU A 1 88 ? -0.303 6.748 0.550 1.00 94.44 88 LEU A O 1
ATOM 662 N N . GLU A 1 89 ? 1.103 6.871 2.299 1.00 94.44 89 GLU A N 1
ATOM 663 C CA . GLU A 1 89 ? 2.112 7.677 1.612 1.00 94.44 89 GLU A CA 1
ATOM 664 C C . GLU A 1 89 ? 2.654 6.937 0.379 1.00 94.44 89 GLU A C 1
ATOM 666 O O . GLU A 1 89 ? 2.621 7.472 -0.731 1.00 94.44 89 GLU A O 1
ATOM 671 N N . ALA A 1 90 ? 3.023 5.660 0.542 1.00 94.62 90 ALA A N 1
ATOM 672 C CA . ALA A 1 90 ? 3.418 4.799 -0.571 1.00 94.62 90 ALA A CA 1
ATOM 673 C C . ALA A 1 90 ? 2.300 4.659 -1.622 1.00 94.62 90 ALA A C 1
ATOM 675 O O . ALA A 1 90 ? 2.547 4.801 -2.818 1.00 94.62 90 ALA A O 1
ATOM 676 N N . TYR A 1 91 ? 1.056 4.415 -1.196 1.00 93.19 91 TYR A N 1
ATOM 677 C CA . TYR A 1 91 ? -0.089 4.270 -2.100 1.00 93.19 91 TYR A CA 1
ATOM 678 C C . TYR A 1 91 ? -0.320 5.518 -2.962 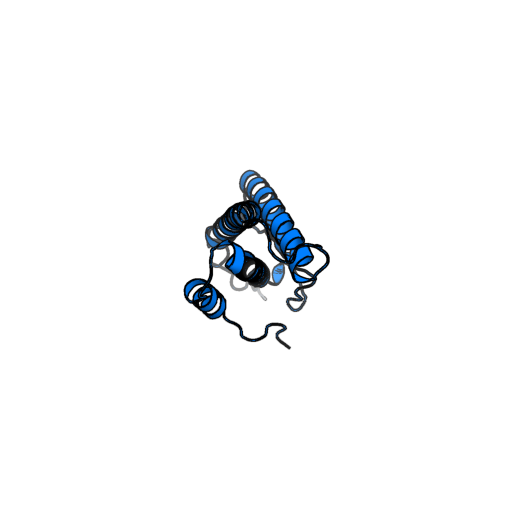1.00 93.19 91 TYR A C 1
ATOM 680 O O . TYR A 1 91 ? -0.543 5.397 -4.170 1.00 93.19 91 TYR A O 1
ATOM 688 N N . VAL A 1 92 ? -0.254 6.709 -2.360 1.00 90.69 92 VAL A N 1
ATOM 689 C CA . VAL A 1 92 ? -0.423 7.986 -3.066 1.00 90.69 92 VAL A CA 1
ATOM 690 C C . VAL A 1 92 ? 0.702 8.190 -4.074 1.00 90.69 92 VAL A C 1
ATOM 692 O O . VAL A 1 92 ? 0.403 8.409 -5.248 1.00 90.69 92 VAL A O 1
ATOM 695 N N . ALA A 1 93 ? 1.962 8.029 -3.661 1.00 90.31 93 ALA A N 1
ATOM 696 C CA . ALA A 1 93 ? 3.117 8.191 -4.546 1.00 90.31 93 ALA A CA 1
ATOM 697 C C . ALA A 1 93 ? 3.056 7.236 -5.753 1.00 90.31 93 ALA A C 1
ATOM 699 O O . ALA A 1 93 ? 3.219 7.651 -6.903 1.00 90.31 93 ALA A O 1
ATOM 700 N N . ILE A 1 94 ? 2.716 5.963 -5.515 1.00 90.69 94 ILE A N 1
ATOM 701 C CA . ILE A 1 94 ? 2.522 4.976 -6.583 1.00 90.69 94 ILE A CA 1
ATOM 702 C C . ILE A 1 94 ? 1.397 5.414 -7.532 1.00 90.69 94 ILE A C 1
ATOM 704 O O . ILE A 1 94 ? 1.548 5.341 -8.752 1.00 90.69 94 ILE A O 1
ATOM 708 N N . CYS A 1 95 ? 0.263 5.876 -7.000 1.00 88.75 95 CYS A N 1
ATOM 709 C CA . CYS A 1 95 ? -0.850 6.343 -7.823 1.00 88.75 95 CYS A CA 1
ATOM 710 C C . CYS A 1 95 ? -0.481 7.573 -8.661 1.00 88.75 95 CYS A C 1
ATOM 712 O O . CYS A 1 95 ? -0.915 7.670 -9.806 1.00 88.75 95 CYS A O 1
ATOM 714 N N . GLU A 1 96 ? 0.304 8.512 -8.136 1.00 87.00 96 GLU A N 1
ATOM 715 C CA . GLU A 1 96 ? 0.750 9.688 -8.893 1.00 87.00 96 GLU A CA 1
ATOM 716 C C . GLU A 1 96 ? 1.608 9.304 -10.101 1.00 87.00 96 GLU A C 1
ATOM 718 O O . GLU A 1 96 ? 1.394 9.829 -11.199 1.00 87.00 96 GLU A O 1
ATOM 723 N N . ILE A 1 97 ? 2.506 8.334 -9.926 1.00 85.12 97 ILE A N 1
ATOM 724 C CA . ILE A 1 97 ? 3.348 7.803 -11.003 1.00 85.12 97 ILE A CA 1
ATOM 725 C C . ILE A 1 97 ? 2.499 7.054 -12.030 1.00 85.12 97 ILE A C 1
ATOM 727 O O . ILE A 1 97 ? 2.535 7.370 -13.218 1.00 85.12 97 ILE A O 1
ATOM 731 N N . LEU A 1 98 ? 1.669 6.106 -11.584 1.00 80.62 98 LEU A N 1
ATOM 732 C CA . LEU A 1 98 ? 0.861 5.280 -12.487 1.00 80.62 98 LEU A CA 1
ATOM 733 C C . LEU A 1 98 ? -0.215 6.078 -13.241 1.00 80.62 98 LEU A C 1
ATOM 735 O O . LEU A 1 98 ? -0.613 5.682 -14.334 1.00 80.62 98 LEU A O 1
ATOM 739 N N . HIS A 1 99 ? -0.686 7.200 -12.691 1.00 82.69 99 HIS A N 1
ATOM 740 C CA . HIS A 1 99 ? -1.613 8.103 -13.380 1.00 82.69 99 HIS A CA 1
ATOM 741 C C . HIS A 1 99 ? -0.910 9.123 -14.291 1.00 82.69 99 HIS A C 1
ATOM 743 O O . HIS A 1 99 ? -1.580 10.008 -14.825 1.00 82.69 99 HIS A O 1
ATOM 749 N N . GLY A 1 100 ? 0.414 9.031 -14.465 1.00 76.44 100 GLY A N 1
ATOM 750 C CA . GLY A 1 100 ? 1.185 9.923 -15.335 1.00 76.44 100 GLY A CA 1
ATOM 751 C C . GLY A 1 100 ? 1.227 11.371 -14.845 1.00 76.44 100 GLY A C 1
ATOM 752 O O . GLY A 1 100 ? 1.415 12.286 -15.644 1.00 76.44 100 GLY A O 1
ATOM 753 N N . ARG A 1 101 ? 1.005 11.599 -13.542 1.00 74.06 101 ARG A N 1
ATOM 754 C CA . ARG A 1 101 ? 1.166 12.924 -12.920 1.00 74.06 101 ARG A CA 1
ATOM 755 C C . ARG A 1 101 ? 2.626 13.205 -12.568 1.00 74.06 101 ARG A C 1
ATOM 757 O O . ARG A 1 101 ? 2.982 14.365 -12.385 1.00 74.06 101 ARG A O 1
ATOM 764 N N . ASN A 1 102 ? 3.454 12.162 -12.508 1.00 66.56 102 ASN A N 1
ATOM 765 C CA . ASN A 1 102 ? 4.903 12.275 -12.429 1.00 66.56 102 ASN A CA 1
ATOM 766 C C . ASN A 1 102 ? 5.504 12.330 -13.853 1.00 66.56 102 ASN A C 1
ATOM 768 O O . ASN A 1 102 ? 5.140 11.492 -14.683 1.00 66.56 102 ASN A O 1
ATOM 772 N N . PRO A 1 103 ? 6.388 13.299 -14.163 1.00 62.72 103 PRO A N 1
ATOM 773 C CA . PRO A 1 103 ? 7.089 13.355 -15.448 1.00 62.72 103 PRO A CA 1
ATOM 774 C C . PRO A 1 103 ? 8.020 12.159 -15.703 1.00 62.72 103 PRO A C 1
ATOM 776 O O . PRO A 1 103 ? 8.301 11.874 -16.866 1.00 62.72 103 PRO A O 1
ATOM 779 N N . ASP A 1 104 ? 8.478 11.464 -14.656 1.00 67.94 104 ASP A N 1
ATOM 780 C CA . ASP A 1 104 ? 9.203 10.200 -14.783 1.00 67.94 104 ASP A CA 1
ATOM 781 C C . ASP A 1 104 ? 8.238 9.013 -14.577 1.00 67.94 104 ASP A C 1
ATOM 783 O O . ASP A 1 104 ? 7.668 8.861 -13.490 1.00 67.94 104 ASP A O 1
ATOM 787 N N . PRO A 1 105 ? 8.003 8.173 -15.604 1.00 68.38 105 PRO A N 1
ATOM 788 C CA . PRO A 1 105 ? 7.109 7.025 -15.492 1.00 68.38 105 PRO A CA 1
ATOM 789 C C . PRO A 1 105 ? 7.720 5.858 -14.699 1.00 68.38 105 PRO A C 1
ATOM 791 O O . PRO A 1 105 ? 6.996 4.914 -14.369 1.00 68.38 105 PRO A O 1
ATOM 794 N N . ALA A 1 106 ? 9.028 5.883 -14.411 1.00 81.25 106 ALA A N 1
ATOM 795 C CA . ALA A 1 106 ? 9.707 4.843 -13.653 1.00 81.25 106 ALA A CA 1
ATOM 796 C C . ALA A 1 106 ? 10.000 5.325 -12.220 1.00 81.25 106 ALA A C 1
ATOM 798 O O . ALA A 1 106 ? 10.758 6.276 -12.033 1.00 81.25 106 ALA A O 1
ATOM 799 N N . PRO A 1 107 ? 9.444 4.673 -11.182 1.00 85.50 107 PRO A N 1
ATOM 800 C CA . PRO A 1 107 ? 9.782 5.025 -9.812 1.00 85.50 107 PRO A CA 1
ATOM 801 C C . PRO A 1 107 ? 11.263 4.716 -9.517 1.00 85.50 107 PRO A C 1
ATOM 803 O O . PRO A 1 107 ? 11.752 3.656 -9.931 1.00 85.50 107 PRO A O 1
ATOM 806 N N . PRO A 1 108 ? 11.975 5.580 -8.769 1.00 89.56 108 PRO A N 1
ATOM 807 C CA . PRO A 1 108 ? 13.307 5.280 -8.253 1.00 89.56 108 PRO A CA 1
ATOM 808 C C . PRO A 1 108 ? 13.336 3.969 -7.456 1.00 89.56 108 PRO A C 1
ATOM 810 O O . PRO A 1 108 ? 12.403 3.636 -6.725 1.00 89.56 108 PRO A O 1
ATOM 813 N N . LEU A 1 109 ? 14.434 3.213 -7.554 1.00 88.69 109 LEU A N 1
ATOM 814 C CA . LEU A 1 109 ? 14.561 1.931 -6.841 1.00 88.69 109 LEU A CA 1
ATOM 815 C C . LEU A 1 109 ? 14.541 2.090 -5.314 1.00 88.69 109 LEU A C 1
ATOM 817 O O . LEU A 1 109 ? 14.058 1.201 -4.615 1.00 88.69 109 LEU A O 1
ATOM 821 N N . GLU A 1 110 ? 15.051 3.211 -4.804 1.00 91.00 110 GLU A N 1
ATOM 822 C CA . GLU A 1 110 ? 15.014 3.546 -3.377 1.00 91.00 110 GLU A CA 1
ATOM 823 C C . GLU A 1 110 ? 13.582 3.743 -2.868 1.00 91.00 110 GLU A C 1
ATOM 825 O O . GLU A 1 110 ? 13.227 3.217 -1.811 1.00 91.00 110 GLU A O 1
ATOM 830 N N . ASP A 1 111 ? 12.738 4.393 -3.670 1.00 92.88 111 ASP A N 1
ATOM 831 C CA . ASP A 1 111 ? 11.326 4.586 -3.364 1.00 92.88 111 ASP A CA 1
ATOM 832 C C . ASP A 1 111 ? 10.596 3.245 -3.353 1.00 92.88 111 ASP A C 1
ATOM 834 O O . ASP A 1 111 ? 9.908 2.923 -2.387 1.00 92.88 111 ASP A O 1
ATOM 838 N N . VAL A 1 112 ? 10.822 2.399 -4.366 1.00 92.62 112 VAL A N 1
ATOM 839 C CA . VAL A 1 112 ? 10.236 1.049 -4.413 1.00 92.62 112 VAL A CA 1
ATOM 840 C C . VAL A 1 112 ? 10.646 0.217 -3.195 1.00 92.62 112 VAL A C 1
ATOM 842 O O . VAL A 1 112 ? 9.809 -0.493 -2.629 1.00 92.62 112 VAL A O 1
ATOM 845 N N . ALA A 1 113 ? 11.905 0.301 -2.759 1.00 93.81 113 ALA A N 1
ATOM 846 C CA . ALA A 1 113 ? 12.373 -0.392 -1.561 1.00 93.81 113 ALA A CA 1
ATOM 847 C C . ALA A 1 113 ? 11.683 0.136 -0.291 1.00 93.81 113 ALA A C 1
ATOM 849 O O . ALA A 1 113 ? 11.187 -0.656 0.511 1.00 93.81 113 ALA A O 1
ATOM 850 N N . SER A 1 114 ? 11.589 1.460 -0.138 1.00 96.12 114 SER A N 1
ATOM 851 C CA . SER A 1 114 ? 10.898 2.109 0.983 1.00 96.12 114 SER A CA 1
ATOM 852 C C . SER A 1 114 ? 9.411 1.733 1.038 1.00 96.12 114 SER A C 1
ATOM 854 O O . SER A 1 114 ? 8.902 1.299 2.074 1.00 96.12 114 SER A O 1
ATOM 856 N N . TRP A 1 115 ? 8.718 1.793 -0.102 1.00 96.75 115 TRP A N 1
ATOM 857 C CA . TRP A 1 115 ? 7.317 1.393 -0.215 1.00 96.75 115 TRP A CA 1
ATOM 858 C C . TRP A 1 115 ? 7.117 -0.083 0.102 1.00 96.75 115 TRP A C 1
ATOM 860 O O . TRP A 1 115 ? 6.141 -0.435 0.758 1.00 96.75 115 TRP A O 1
ATOM 870 N N . THR A 1 116 ? 8.041 -0.947 -0.322 1.00 96.19 116 THR A N 1
ATOM 871 C CA . THR A 1 116 ? 7.985 -2.377 0.004 1.00 96.19 116 THR A CA 1
ATOM 872 C C . THR A 1 116 ? 7.998 -2.583 1.515 1.00 96.19 116 THR A C 1
ATOM 874 O O . THR A 1 116 ? 7.116 -3.260 2.032 1.00 96.19 116 THR A O 1
ATOM 877 N N . VAL A 1 117 ? 8.907 -1.919 2.239 1.00 97.19 117 VAL A N 1
ATOM 878 C CA . VAL A 1 117 ? 8.966 -1.989 3.710 1.00 97.19 117 VAL A CA 1
ATOM 879 C C . VAL A 1 117 ? 7.663 -1.503 4.351 1.00 97.19 117 VAL A C 1
ATOM 881 O O . VAL A 1 117 ? 7.154 -2.142 5.272 1.00 97.19 117 VAL A O 1
ATOM 884 N N . ALA A 1 118 ? 7.094 -0.398 3.863 1.00 96.75 118 ALA A N 1
ATOM 885 C CA . ALA A 1 118 ? 5.833 0.130 4.383 1.00 96.75 118 ALA A CA 1
ATOM 886 C C . ALA A 1 118 ? 4.651 -0.831 4.151 1.00 96.75 118 ALA A C 1
ATOM 888 O O . ALA A 1 118 ? 3.832 -1.042 5.048 1.00 96.75 118 ALA A O 1
ATOM 889 N N . VAL A 1 119 ? 4.571 -1.439 2.964 1.00 96.06 119 VAL A N 1
ATOM 890 C CA . VAL A 1 119 ? 3.519 -2.404 2.612 1.00 96.06 119 VAL A CA 1
ATOM 891 C C . VAL A 1 119 ? 3.679 -3.709 3.386 1.00 96.06 119 VAL A C 1
ATOM 893 O O . VAL A 1 119 ? 2.679 -4.246 3.855 1.00 96.06 119 VAL A O 1
ATOM 896 N N . ASP A 1 120 ? 4.906 -4.193 3.571 1.00 95.62 120 ASP A N 1
ATOM 897 C CA . ASP A 1 120 ? 5.189 -5.391 4.365 1.00 95.62 120 ASP A CA 1
ATOM 898 C C . ASP A 1 120 ? 4.806 -5.179 5.839 1.00 95.62 120 ASP A C 1
ATOM 900 O O . ASP A 1 120 ? 4.180 -6.046 6.447 1.00 95.62 120 ASP A O 1
ATOM 904 N N . ALA A 1 121 ? 5.097 -4.001 6.403 1.00 95.19 121 ALA A N 1
ATOM 905 C CA . ALA A 1 121 ? 4.683 -3.649 7.761 1.00 95.19 121 ALA A CA 1
ATOM 906 C C . ALA A 1 121 ? 3.152 -3.585 7.907 1.00 95.19 121 ALA A C 1
ATOM 908 O O . ALA A 1 121 ? 2.614 -4.012 8.931 1.00 95.19 121 ALA A O 1
ATOM 909 N N . LEU A 1 122 ? 2.445 -3.070 6.891 1.00 94.88 122 LEU A N 1
ATOM 910 C CA . LEU A 1 122 ? 0.979 -3.071 6.854 1.00 94.88 122 LEU A CA 1
ATOM 911 C C . LEU A 1 122 ? 0.420 -4.489 6.790 1.00 94.88 122 LEU A C 1
ATOM 913 O O . LEU A 1 122 ? -0.525 -4.810 7.509 1.00 94.88 122 LEU A O 1
ATOM 917 N N . GLU A 1 123 ? 1.020 -5.334 5.961 1.00 93.19 123 GLU A N 1
ATOM 918 C CA . GLU A 1 123 ? 0.623 -6.728 5.819 1.00 93.19 123 GLU A CA 1
ATOM 919 C C . GLU A 1 123 ? 0.806 -7.504 7.125 1.00 93.19 123 GLU A C 1
ATOM 921 O O . GLU A 1 123 ? -0.108 -8.202 7.571 1.00 93.19 123 GLU A O 1
ATOM 926 N N . GLU A 1 124 ? 1.946 -7.319 7.786 1.00 92.12 124 GLU A N 1
ATOM 927 C CA . GLU A 1 124 ? 2.214 -7.907 9.093 1.00 92.12 124 GLU A CA 1
ATOM 928 C C . GLU A 1 124 ? 1.214 -7.414 10.151 1.00 92.12 124 GLU A C 1
ATOM 930 O O . GLU A 1 124 ? 0.635 -8.226 10.870 1.00 92.12 124 GLU A O 1
ATOM 935 N N . ASP A 1 125 ? 0.960 -6.103 10.241 1.00 91.75 125 ASP A N 1
ATOM 936 C CA . ASP A 1 125 ? 0.042 -5.533 11.239 1.00 91.75 125 ASP A CA 1
ATOM 937 C C . ASP A 1 125 ? -1.410 -5.999 11.058 1.00 91.75 125 ASP A C 1
ATOM 939 O O . ASP A 1 125 ? -2.102 -6.257 12.048 1.00 91.75 125 ASP A O 1
ATOM 943 N N . LEU A 1 126 ? -1.877 -6.133 9.814 1.00 87.00 126 LEU A N 1
ATOM 944 C CA . LEU A 1 126 ? -3.258 -6.523 9.534 1.00 87.00 126 LEU A CA 1
ATOM 945 C C . LEU A 1 126 ? -3.481 -8.039 9.591 1.00 87.00 126 LEU A C 1
ATOM 947 O O . LEU A 1 126 ? -4.545 -8.461 10.041 1.00 87.00 126 LEU A O 1
ATOM 951 N N . TYR A 1 127 ? -2.509 -8.867 9.190 1.00 78.69 127 TYR A N 1
ATOM 952 C CA . TYR A 1 127 ? -2.672 -10.328 9.208 1.00 78.69 127 TYR A CA 1
ATOM 953 C C . TYR A 1 127 ? -2.157 -11.016 10.477 1.00 78.69 127 TYR A C 1
ATOM 955 O O . TYR A 1 127 ? -2.616 -12.120 10.774 1.00 78.69 127 TYR A O 1
ATOM 963 N N . GLN A 1 128 ? -1.252 -10.402 11.248 1.00 67.00 128 GLN A N 1
ATOM 964 C CA . GLN A 1 128 ? -0.835 -10.938 12.554 1.00 67.00 128 GLN A CA 1
ATOM 965 C C . GLN A 1 128 ? -1.651 -10.391 13.736 1.00 67.00 128 GLN A C 1
ATOM 967 O O . GLN A 1 128 ? -1.459 -10.846 14.867 1.00 67.00 128 GLN A O 1
ATOM 972 N N . ALA A 1 129 ? -2.584 -9.457 13.516 1.00 50.00 129 ALA A N 1
ATOM 973 C CA . ALA A 1 129 ? -3.507 -9.036 14.566 1.00 50.00 129 ALA A CA 1
ATOM 974 C C . ALA A 1 129 ? -4.336 -10.240 15.059 1.00 50.00 129 ALA A C 1
ATOM 976 O O . ALA A 1 129 ? -4.850 -11.016 14.247 1.00 50.00 129 ALA A O 1
ATOM 977 N N . PRO A 1 130 ? -4.440 -10.452 16.384 1.00 41.94 130 PRO A N 1
ATOM 978 C CA . PRO A 1 130 ? -4.916 -11.710 16.931 1.00 41.94 130 PRO A CA 1
ATOM 979 C C . PRO A 1 130 ? -6.346 -12.004 16.475 1.00 41.94 130 PRO A C 1
ATOM 981 O O . PRO A 1 130 ? -7.243 -11.168 16.560 1.00 41.94 130 PRO A O 1
ATOM 984 N N . ALA A 1 131 ? -6.556 -13.247 16.041 1.00 40.50 131 ALA A N 1
ATOM 985 C CA . ALA A 1 131 ? -7.822 -13.835 15.609 1.00 40.50 131 ALA A CA 1
ATOM 986 C C . ALA A 1 131 ? -8.885 -13.954 16.730 1.00 40.50 131 ALA A C 1
ATOM 988 O O . ALA A 1 131 ? -9.697 -14.880 16.732 1.00 40.50 131 ALA A O 1
ATOM 989 N N . THR A 1 132 ? -8.904 -13.050 17.709 1.00 37.41 132 THR A N 1
ATOM 990 C CA . THR A 1 132 ? -9.771 -13.124 18.892 1.00 37.41 132 THR A CA 1
ATOM 991 C C . THR A 1 132 ? -11.202 -12.640 18.661 1.00 37.41 132 THR A C 1
ATOM 993 O O . THR A 1 132 ? -12.042 -12.869 19.525 1.00 37.41 132 THR A O 1
ATOM 996 N N . VAL A 1 133 ? -11.546 -12.067 17.501 1.00 44.22 133 VAL A N 1
ATOM 997 C CA . VAL A 1 133 ? -12.927 -11.603 17.223 1.00 44.22 133 VAL A CA 1
ATOM 998 C C . VAL A 1 133 ? -13.762 -12.620 16.422 1.00 44.22 133 VAL A C 1
ATOM 1000 O O . VAL A 1 133 ? -14.975 -12.475 16.300 1.00 44.22 133 VAL A O 1
ATOM 1003 N N . ARG A 1 134 ? -13.172 -13.720 15.923 1.00 38.75 134 ARG A N 1
ATOM 1004 C CA . ARG A 1 134 ? -13.933 -14.749 15.177 1.00 38.75 134 ARG A CA 1
ATOM 1005 C C . ARG A 1 134 ? -14.667 -15.777 16.045 1.00 38.75 134 ARG A C 1
ATOM 1007 O O . ARG A 1 134 ? -15.410 -16.589 15.497 1.00 38.75 134 ARG A O 1
ATOM 1014 N N . ALA A 1 135 ? -14.523 -15.748 17.370 1.00 41.28 135 ALA A N 1
ATOM 1015 C CA . ALA A 1 135 ? -15.199 -16.692 18.258 1.00 41.28 135 ALA A CA 1
ATOM 1016 C C . ALA A 1 135 ? -16.196 -15.993 19.199 1.00 41.28 135 ALA A C 1
ATOM 1018 O O . ALA A 1 135 ? -15.809 -15.217 20.065 1.00 41.28 135 ALA A O 1
ATOM 1019 N N . LYS A 1 136 ? -17.470 -16.385 19.047 1.00 36.22 136 LYS A N 1
ATOM 1020 C CA . LYS A 1 136 ? -18.686 -16.035 19.810 1.00 36.22 136 LYS A CA 1
ATOM 1021 C C . LYS A 1 136 ? -19.364 -14.698 19.491 1.00 36.22 136 LYS A C 1
ATOM 1023 O O . LYS A 1 136 ? -19.297 -13.739 20.250 1.00 36.22 136 LYS A O 1
ATOM 1028 N N . ALA A 1 137 ? -20.247 -14.742 18.492 1.00 34.91 137 ALA A N 1
ATOM 1029 C CA . ALA A 1 137 ? -21.572 -14.165 18.705 1.00 34.91 137 ALA A CA 1
ATOM 1030 C C . ALA A 1 137 ? -22.241 -14.915 19.883 1.00 34.91 137 ALA A C 1
ATOM 1032 O O . ALA A 1 137 ? -22.280 -16.152 19.849 1.00 34.91 137 ALA A O 1
ATOM 1033 N N . PRO A 1 138 ? -22.734 -14.241 20.937 1.00 42.72 138 PRO A N 1
ATOM 1034 C CA . PRO A 1 138 ? -23.560 -14.900 21.936 1.00 42.72 138 PRO A CA 1
ATOM 1035 C C . PRO A 1 138 ? -24.880 -15.296 21.269 1.00 42.72 138 PRO A C 1
ATOM 1037 O O . PRO A 1 138 ? -25.631 -14.448 20.786 1.00 42.72 138 PRO A O 1
ATOM 1040 N N . GLN A 1 139 ? -25.140 -16.602 21.205 1.00 44.66 139 GLN A N 1
ATOM 1041 C CA . GLN A 1 139 ? -26.461 -17.120 20.871 1.00 44.66 139 GLN A CA 1
ATOM 1042 C C . GLN A 1 139 ? -27.477 -16.556 21.870 1.00 44.66 139 GLN A C 1
ATOM 1044 O O . GLN A 1 139 ? -27.265 -16.620 23.079 1.00 44.66 139 GLN A O 1
ATOM 1049 N N . GLY A 1 140 ? -28.530 -15.969 21.301 1.00 40.88 140 GLY A N 1
ATOM 1050 C CA . GLY A 1 140 ? -29.724 -15.393 21.911 1.00 40.88 140 GLY A CA 1
ATOM 1051 C C . GLY A 1 140 ? -29.910 -15.562 23.416 1.00 40.88 140 GLY A C 1
ATOM 1052 O O . GLY A 1 140 ? -30.271 -16.630 23.900 1.00 40.88 140 GLY A O 1
ATOM 1053 N N . ALA A 1 141 ? -29.834 -14.437 24.123 1.00 46.22 141 ALA A N 1
ATOM 1054 C CA . ALA A 1 141 ? -30.705 -14.209 25.261 1.00 46.22 141 ALA A CA 1
ATOM 1055 C C . ALA A 1 141 ? -32.124 -13.956 24.723 1.00 46.22 141 ALA A C 1
ATOM 1057 O O . ALA A 1 141 ? -32.453 -12.842 24.324 1.00 46.22 141 ALA A O 1
ATOM 1058 N N . THR A 1 142 ? -32.967 -14.985 24.694 1.00 50.41 142 THR A N 1
ATOM 1059 C CA . THR A 1 142 ? -34.420 -14.783 24.731 1.00 50.41 142 THR A CA 1
ATOM 1060 C C . THR A 1 142 ? -34.858 -14.878 26.184 1.00 50.41 142 THR A C 1
ATOM 1062 O O . THR A 1 142 ? -34.922 -15.964 26.759 1.00 50.41 142 THR A O 1
ATOM 1065 N N . ALA A 1 143 ? -35.097 -13.706 26.772 1.00 43.31 143 ALA A N 1
ATOM 1066 C CA . ALA A 1 143 ? -35.885 -13.544 27.984 1.00 43.31 143 ALA A CA 1
ATOM 1067 C C . ALA A 1 143 ? -37.315 -14.056 27.738 1.00 43.31 143 ALA A C 1
ATOM 1069 O O . ALA A 1 143 ? -37.830 -13.955 26.624 1.00 43.31 143 ALA A O 1
ATOM 1070 N N . GLY A 1 144 ? -37.905 -14.657 28.769 1.00 45.09 144 GLY A N 1
ATOM 1071 C CA . GLY A 1 144 ? -39.142 -15.421 28.672 1.00 45.09 144 GLY A CA 1
ATOM 1072 C C . GLY A 1 144 ? -40.428 -14.613 28.518 1.00 45.09 144 GLY A C 1
ATOM 1073 O O . GLY A 1 144 ? -40.453 -13.405 28.740 1.00 45.09 144 GLY A O 1
ATOM 1074 N N . VAL A 1 145 ? -41.484 -15.364 28.199 1.00 42.03 145 VAL A N 1
ATOM 1075 C CA . VAL A 1 145 ? -42.794 -15.396 28.873 1.00 42.03 145 VAL A CA 1
ATOM 1076 C C . VAL A 1 145 ? -43.233 -16.857 28.887 1.00 42.03 145 VAL A C 1
ATOM 1078 O O . VAL A 1 145 ? -43.024 -17.521 27.846 1.00 42.03 145 VAL A O 1
#

Secondary structure (DSSP, 8-state):
---S-S--HHHHHHHHHH--S-TTTTHHHHHHHHHHHHHHHHHHS-GGG-SS---GGGHHHHHHHGGG-TT--HHHHHHHHHHHHHHHHHHHHHHHHHTT-SS-SS--HHHHHHHHHHHHHHHHHHHSS--TTSS-PPP------